Protein AF-X1GAB8-F1 (afdb_monomer_lite)

pLDDT: mean 91.6, std 5.5, range [60.47, 95.94]

Structure (mmCIF, N/CA/C/O backbone):
data_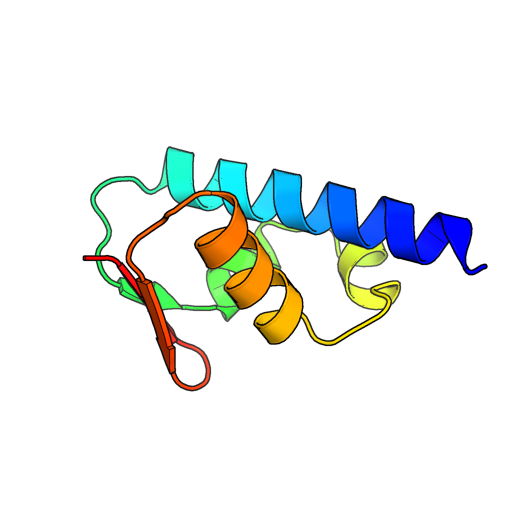AF-X1GAB8-F1
#
_entry.id   AF-X1GAB8-F1
#
loop_
_atom_site.group_PDB
_atom_site.id
_atom_site.type_symbol
_atom_site.label_atom_id
_atom_site.label_alt_id
_atom_site.label_comp_id
_atom_site.label_asym_id
_atom_site.label_entity_id
_atom_site.label_seq_id
_atom_site.pdbx_PDB_ins_code
_atom_site.Cartn_x
_atom_site.Cartn_y
_atom_site.Cartn_z
_atom_site.occupancy
_atom_site.B_iso_or_equiv
_atom_site.auth_seq_id
_atom_site.auth_comp_id
_atom_site.auth_asym_id
_atom_site.auth_atom_id
_atom_site.pdbx_PDB_model_num
ATOM 1 N N . ARG A 1 1 ? 13.998 -1.205 -17.693 1.00 60.47 1 ARG A N 1
ATOM 2 C CA . ARG A 1 1 ? 12.812 -2.044 -17.385 1.00 60.47 1 ARG A CA 1
ATOM 3 C C . ARG A 1 1 ? 12.796 -2.538 -15.938 1.00 60.47 1 ARG A C 1
AT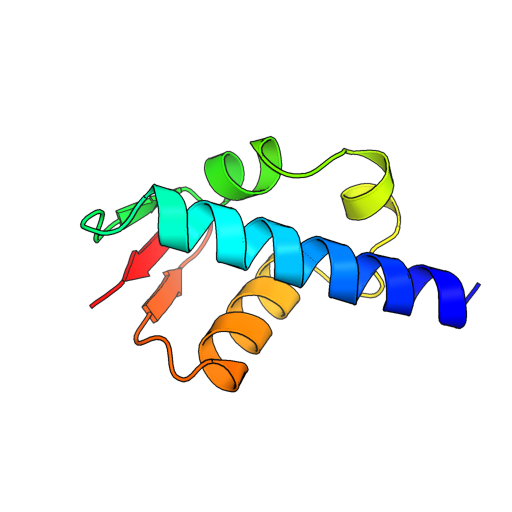OM 5 O O . ARG A 1 1 ? 12.117 -1.888 -15.164 1.00 60.47 1 ARG A O 1
ATOM 12 N N . LYS A 1 2 ? 13.541 -3.582 -15.516 1.00 65.81 2 LYS A N 1
ATOM 13 C CA . LYS A 1 2 ? 13.489 -4.050 -14.102 1.00 65.81 2 LYS A CA 1
ATOM 14 C C . LYS A 1 2 ? 13.834 -2.952 -13.081 1.00 65.81 2 LYS A C 1
ATOM 16 O O . LYS A 1 2 ? 13.062 -2.724 -12.167 1.00 65.81 2 LYS A O 1
ATOM 21 N N . GLN A 1 3 ? 14.915 -2.199 -13.297 1.00 80.50 3 GLN A N 1
ATOM 22 C CA . GLN A 1 3 ? 15.300 -1.103 -12.393 1.00 80.50 3 GLN A CA 1
ATOM 23 C C . GLN A 1 3 ? 14.255 0.020 -12.287 1.00 80.50 3 GLN A C 1
ATOM 25 O O . GLN A 1 3 ? 14.064 0.570 -11.212 1.00 80.50 3 GLN A O 1
ATOM 30 N N . GLU A 1 4 ? 13.563 0.367 -13.373 1.00 85.19 4 GLU A N 1
ATOM 31 C CA . GLU A 1 4 ? 12.557 1.442 -13.348 1.00 85.19 4 GLU A CA 1
ATOM 32 C C . GLU A 1 4 ? 11.307 1.033 -12.571 1.00 85.19 4 GLU A C 1
ATOM 34 O O . GLU A 1 4 ? 10.755 1.853 -11.842 1.00 85.19 4 GLU A O 1
ATOM 39 N N . ALA A 1 5 ? 10.885 -0.228 -12.700 1.00 87.81 5 ALA A N 1
ATOM 40 C CA . ALA A 1 5 ? 9.766 -0.764 -11.936 1.00 87.81 5 ALA A CA 1
ATOM 41 C C . ALA A 1 5 ? 10.080 -0.771 -10.430 1.00 87.81 5 ALA A C 1
ATOM 43 O O . ALA A 1 5 ? 9.266 -0.294 -9.644 1.00 87.81 5 ALA A O 1
ATOM 44 N N . GLU A 1 6 ? 11.291 -1.178 -10.035 1.00 90.88 6 GLU A N 1
ATOM 45 C CA . G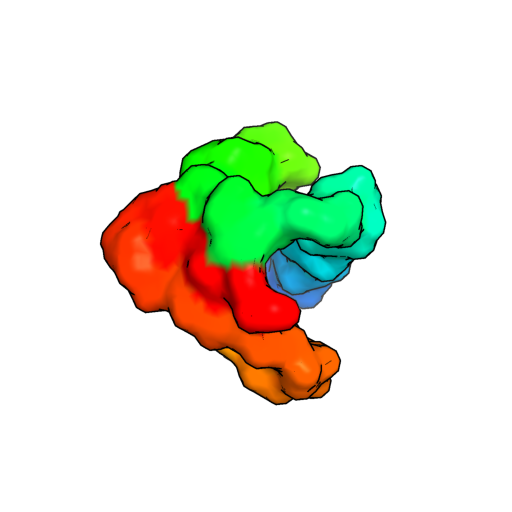LU A 1 6 ? 11.732 -1.098 -8.632 1.00 90.88 6 GLU A CA 1
ATOM 46 C C . GLU A 1 6 ? 11.792 0.351 -8.121 1.00 90.88 6 GLU A C 1
ATOM 48 O O . GLU A 1 6 ? 11.298 0.662 -7.040 1.00 90.88 6 GLU A O 1
ATOM 53 N N . ILE A 1 7 ? 12.299 1.290 -8.929 1.00 92.00 7 ILE A N 1
ATOM 54 C CA . ILE A 1 7 ? 12.274 2.722 -8.581 1.00 92.00 7 ILE A CA 1
ATOM 55 C C . ILE A 1 7 ? 10.830 3.212 -8.382 1.00 92.00 7 ILE A C 1
ATOM 57 O O . ILE A 1 7 ? 10.564 4.031 -7.499 1.00 92.00 7 ILE A O 1
ATOM 61 N N . ASN A 1 8 ? 9.885 2.745 -9.199 1.00 93.38 8 ASN A N 1
ATOM 62 C CA . ASN A 1 8 ? 8.477 3.097 -9.050 1.00 93.38 8 ASN A CA 1
ATOM 63 C C . ASN A 1 8 ? 7.854 2.467 -7.802 1.00 93.38 8 ASN A C 1
ATOM 65 O O . ASN A 1 8 ? 7.073 3.149 -7.139 1.00 93.38 8 ASN A O 1
ATOM 69 N N . LYS A 1 9 ? 8.226 1.233 -7.440 1.00 94.38 9 LYS A N 1
ATOM 70 C CA . LYS A 1 9 ? 7.833 0.600 -6.173 1.00 94.38 9 LYS A CA 1
ATOM 71 C C . LYS A 1 9 ? 8.271 1.446 -4.979 1.00 94.38 9 LYS A C 1
ATOM 73 O O . LYS A 1 9 ? 7.424 1.834 -4.178 1.00 94.38 9 LYS A O 1
ATOM 78 N N . GLU A 1 10 ? 9.535 1.856 -4.926 1.00 94.31 10 GLU A N 1
ATOM 79 C CA . GLU A 1 10 ? 10.055 2.698 -3.839 1.00 94.31 10 GLU A CA 1
ATOM 80 C C . GLU A 1 10 ? 9.380 4.078 -3.778 1.00 94.31 10 GLU A C 1
ATOM 82 O O . GLU A 1 10 ? 8.995 4.570 -2.713 1.00 94.31 10 GLU A O 1
ATOM 87 N N . LYS A 1 11 ? 9.130 4.701 -4.936 1.00 94.56 11 LYS A N 1
ATOM 88 C CA . LYS A 1 11 ? 8.354 5.950 -4.997 1.00 94.56 11 LYS A CA 1
ATOM 89 C C . LYS A 1 11 ? 6.914 5.755 -4.521 1.00 94.56 11 LYS A C 1
ATOM 91 O O . LYS A 1 11 ? 6.379 6.636 -3.848 1.00 94.56 11 LYS A O 1
ATOM 96 N N . CYS A 1 12 ? 6.286 4.636 -4.874 1.00 95.94 12 CYS A N 1
ATOM 97 C CA . CYS A 1 12 ? 4.941 4.279 -4.437 1.00 95.94 12 CYS A CA 1
ATOM 98 C C . CYS A 1 12 ? 4.897 4.143 -2.911 1.00 95.94 12 CYS A C 1
ATOM 100 O O . CYS A 1 12 ? 4.125 4.855 -2.268 1.00 95.94 12 CYS A O 1
ATOM 102 N N . LYS A 1 13 ? 5.805 3.345 -2.334 1.00 95.62 13 LYS A N 1
ATOM 103 C CA . LYS A 1 13 ? 5.993 3.196 -0.884 1.00 95.62 13 LYS A CA 1
ATOM 104 C C . LYS A 1 13 ? 6.144 4.550 -0.187 1.00 95.62 13 LYS A C 1
ATOM 106 O O . LYS A 1 13 ? 5.375 4.879 0.714 1.00 95.62 13 LYS A O 1
ATOM 111 N N . SER A 1 14 ? 7.048 5.402 -0.669 1.00 95.44 14 SER A N 1
ATOM 112 C CA . SER A 1 14 ? 7.263 6.743 -0.105 1.00 95.44 14 SER A CA 1
ATOM 113 C C . SER A 1 14 ? 5.988 7.605 -0.092 1.00 95.44 14 SER A C 1
ATOM 115 O O . SER A 1 14 ? 5.705 8.309 0.883 1.00 95.44 14 SER A O 1
ATOM 117 N N . LYS A 1 15 ? 5.170 7.536 -1.151 1.00 95.50 15 LYS A N 1
ATOM 118 C CA . LYS A 1 15 ? 3.899 8.273 -1.229 1.00 95.50 15 LYS A CA 1
ATOM 119 C C . LYS A 1 15 ? 2.831 7.702 -0.299 1.00 95.50 15 LYS A C 1
ATOM 121 O O . LYS A 1 15 ? 2.156 8.491 0.360 1.00 95.50 15 LYS A O 1
ATOM 126 N N . ILE A 1 16 ? 2.713 6.375 -0.214 1.00 95.25 16 ILE A N 1
ATOM 127 C CA . ILE A 1 16 ? 1.833 5.697 0.747 1.00 95.25 16 ILE A CA 1
ATOM 128 C C . ILE A 1 16 ? 2.198 6.141 2.164 1.00 95.25 16 ILE A C 1
ATOM 130 O O . ILE A 1 16 ? 1.338 6.635 2.887 1.00 95.25 16 ILE A O 1
ATOM 134 N N . PHE A 1 17 ? 3.478 6.059 2.533 1.00 93.44 17 PHE A N 1
ATOM 135 C CA . PHE A 1 17 ? 3.952 6.448 3.860 1.00 93.44 17 PHE A CA 1
ATOM 136 C C . PHE A 1 17 ? 3.599 7.902 4.189 1.00 93.44 17 PHE A C 1
ATOM 138 O O . PHE A 1 17 ? 3.021 8.189 5.237 1.00 93.44 17 PHE A O 1
ATOM 145 N N . LYS A 1 18 ? 3.855 8.829 3.255 1.00 94.50 18 LYS A N 1
ATOM 146 C CA . LYS A 1 18 ? 3.476 10.240 3.412 1.00 94.50 18 LYS A CA 1
ATOM 147 C C . LYS A 1 18 ? 1.965 10.416 3.599 1.00 94.50 18 LYS A C 1
ATOM 149 O O . LYS A 1 18 ? 1.547 11.242 4.413 1.00 94.50 18 LYS A O 1
ATOM 154 N N . TYR A 1 19 ? 1.148 9.673 2.852 1.00 94.75 19 TYR A N 1
ATOM 155 C CA . TYR A 1 19 ? -0.307 9.722 2.982 1.00 94.75 19 TYR A CA 1
ATOM 156 C C . TYR A 1 19 ? -0.756 9.255 4.369 1.00 94.75 19 TYR A C 1
ATOM 158 O O . TYR A 1 19 ? -1.523 9.967 5.018 1.00 94.75 19 TYR A O 1
ATOM 166 N N . LEU A 1 20 ? -0.249 8.110 4.840 1.00 92.44 20 LEU A N 1
ATOM 167 C CA . LEU A 1 20 ? -0.558 7.570 6.167 1.00 92.44 20 LEU A CA 1
ATOM 168 C C . LEU A 1 20 ? -0.132 8.540 7.273 1.00 92.44 20 LEU A C 1
ATOM 170 O O . LEU A 1 20 ? -0.923 8.827 8.165 1.00 92.44 20 LEU A O 1
ATOM 174 N N . PHE A 1 21 ? 1.063 9.126 7.160 1.00 91.50 21 PHE A N 1
ATOM 175 C CA . PHE A 1 21 ? 1.562 10.133 8.098 1.00 91.50 21 PHE A CA 1
ATOM 176 C C . PHE A 1 21 ? 0.667 11.383 8.150 1.00 91.50 21 PHE A C 1
ATOM 178 O O . PHE A 1 21 ? 0.332 11.879 9.219 1.00 91.50 21 PHE A O 1
ATOM 185 N N . THR A 1 22 ? 0.215 11.874 6.992 1.00 92.62 22 THR A N 1
ATOM 186 C CA . THR A 1 22 ? -0.674 13.051 6.913 1.00 92.62 22 THR A CA 1
ATOM 187 C C . THR A 1 22 ? -2.080 12.759 7.450 1.00 92.62 22 THR A C 1
ATOM 189 O O . THR A 1 22 ? -2.782 13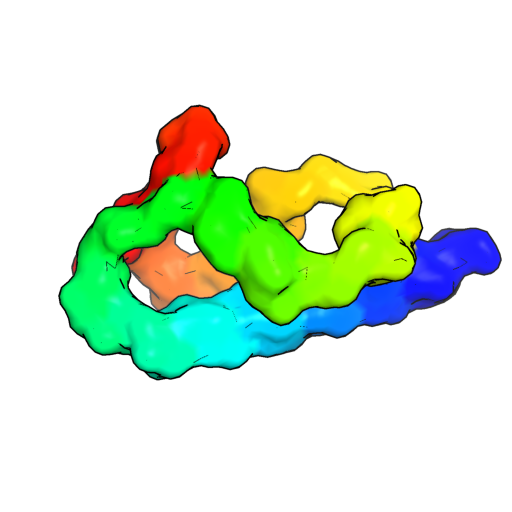.665 7.886 1.00 92.62 22 THR A O 1
ATOM 192 N N . ASN A 1 23 ? -2.503 11.494 7.409 1.00 91.31 23 ASN A N 1
ATOM 193 C CA . ASN A 1 23 ? -3.816 11.034 7.857 1.00 91.31 23 ASN A CA 1
ATOM 194 C C . ASN A 1 23 ? -3.740 10.280 9.195 1.00 91.31 23 ASN A C 1
ATOM 196 O O . ASN A 1 23 ? -4.616 9.462 9.491 1.00 91.31 23 ASN A O 1
ATOM 200 N N . GLN A 1 24 ? -2.711 10.553 10.003 1.00 84.56 24 GLN A N 1
ATOM 201 C CA . GLN A 1 24 ? -2.582 9.989 11.343 1.00 84.56 24 GLN A CA 1
ATOM 202 C C . GLN A 1 24 ? -3.841 10.264 12.173 1.00 84.56 24 GLN A C 1
ATOM 204 O O . GLN A 1 24 ? -4.419 11.349 12.128 1.00 84.56 24 GLN A O 1
ATOM 209 N N . GLY A 1 25 ? -4.292 9.242 12.901 1.00 86.50 25 GLY A N 1
ATOM 210 C CA . GLY A 1 25 ? -5.552 9.259 13.649 1.00 86.50 25 GLY A CA 1
ATOM 211 C C . GLY A 1 25 ? -6.744 8.649 12.903 1.00 86.50 25 GLY A C 1
ATOM 212 O O . GLY A 1 25 ? -7.739 8.311 13.543 1.00 86.50 25 GLY A O 1
ATOM 213 N N . LYS A 1 26 ? -6.658 8.424 11.582 1.00 92.19 26 LYS A N 1
ATOM 214 C CA . LYS A 1 26 ? -7.647 7.599 10.873 1.00 92.19 26 LYS A CA 1
ATOM 215 C C . LYS A 1 26 ? -7.322 6.121 11.057 1.00 92.19 26 LYS A C 1
ATOM 217 O O . LYS A 1 26 ? -6.296 5.651 10.584 1.00 92.19 26 LYS A O 1
ATOM 222 N N . LYS A 1 27 ? -8.236 5.385 11.688 1.00 91.69 27 LYS A N 1
ATOM 223 C CA . LYS A 1 27 ? -8.141 3.922 11.841 1.00 91.69 27 LYS A CA 1
ATOM 224 C C . LYS A 1 27 ? -8.644 3.144 10.628 1.00 91.69 27 LYS A C 1
ATOM 226 O O . LYS A 1 27 ? -8.416 1.947 10.520 1.00 91.69 27 LYS A O 1
ATOM 231 N N . HIS A 1 28 ? -9.350 3.816 9.724 1.00 94.06 28 HIS A N 1
ATOM 232 C CA . HIS A 1 28 ? -9.940 3.207 8.540 1.00 94.06 28 HIS A CA 1
ATOM 233 C C . HIS A 1 28 ? -9.738 4.114 7.334 1.00 94.06 28 HIS A C 1
ATOM 235 O O . HIS A 1 28 ? -10.043 5.309 7.382 1.00 94.06 28 HIS A O 1
ATOM 241 N N . ILE A 1 29 ? -9.158 3.557 6.276 1.00 94.88 29 ILE A N 1
ATOM 242 C CA . ILE A 1 29 ? -8.787 4.276 5.061 1.00 94.88 29 ILE A CA 1
ATOM 243 C C . ILE A 1 29 ? -9.138 3.395 3.866 1.00 94.88 29 ILE A C 1
ATOM 245 O O . ILE A 1 29 ? -8.742 2.237 3.804 1.00 94.88 29 ILE A O 1
ATOM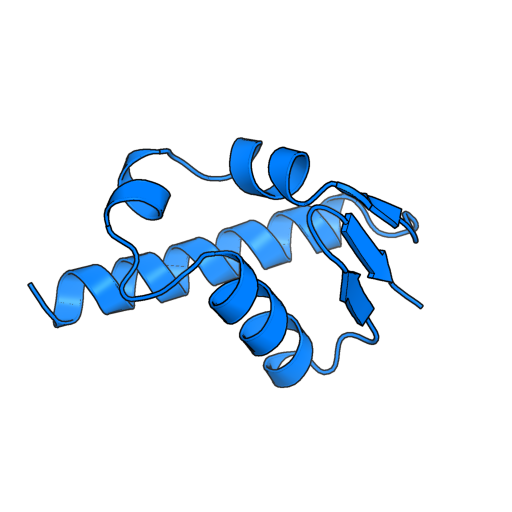 249 N N . GLN A 1 30 ? -9.830 3.943 2.871 1.00 95.38 30 GLN A N 1
ATOM 250 C CA . GLN A 1 30 ? -10.056 3.212 1.626 1.00 95.38 30 GLN A CA 1
ATOM 251 C C . GLN A 1 30 ? -8.776 3.201 0.781 1.00 95.38 30 GLN A C 1
ATOM 253 O O . GLN A 1 30 ? -8.181 4.248 0.520 1.00 95.38 30 GLN A O 1
ATOM 258 N N . VAL A 1 31 ? -8.366 2.030 0.301 1.00 94.12 31 VAL A N 1
ATOM 259 C CA . VAL A 1 31 ? -7.157 1.831 -0.512 1.00 94.12 31 VAL A CA 1
ATOM 260 C C . VAL A 1 31 ? -7.198 2.693 -1.777 1.00 94.12 31 VAL A C 1
ATOM 262 O O . VAL A 1 31 ? -6.186 3.291 -2.152 1.00 94.12 31 VAL A O 1
ATOM 265 N N . ARG A 1 32 ? -8.374 2.856 -2.400 1.00 93.38 32 ARG A N 1
ATOM 266 C CA . ARG A 1 32 ? -8.574 3.795 -3.517 1.00 93.38 32 ARG A CA 1
ATOM 267 C C . ARG A 1 32 ? -8.201 5.248 -3.194 1.00 93.38 32 ARG A C 1
ATOM 269 O O . ARG A 1 32 ? -7.711 5.946 -4.076 1.00 93.38 32 ARG A O 1
ATOM 276 N N . GLU A 1 33 ? -8.392 5.709 -1.958 1.00 93.69 33 GLU A N 1
ATOM 277 C CA . GLU A 1 33 ? -8.025 7.072 -1.543 1.00 93.69 33 GLU A CA 1
ATOM 278 C C . GLU A 1 33 ? -6.506 7.225 -1.429 1.00 93.69 33 GLU A C 1
ATOM 280 O O . GLU A 1 33 ? -5.951 8.246 -1.835 1.00 93.69 33 GLU A O 1
ATOM 285 N N . ILE A 1 34 ? -5.819 6.171 -0.978 1.00 94.06 34 ILE A N 1
ATOM 286 C CA . ILE A 1 34 ? -4.354 6.115 -0.981 1.00 94.06 34 ILE A CA 1
ATOM 287 C C . ILE A 1 34 ? -3.846 6.150 -2.426 1.00 94.06 34 ILE A C 1
ATOM 289 O O . ILE A 1 34 ? -2.988 6.970 -2.752 1.00 94.06 34 ILE A O 1
ATOM 293 N N . LYS A 1 35 ? -4.422 5.336 -3.324 1.00 93.38 35 LYS A N 1
ATOM 294 C CA . LYS A 1 35 ? -4.066 5.319 -4.756 1.00 93.38 35 LYS A CA 1
ATOM 295 C C . LYS A 1 35 ? -4.225 6.692 -5.410 1.00 93.38 35 LYS A C 1
ATOM 297 O O . LYS A 1 35 ? -3.336 7.109 -6.141 1.00 93.38 35 LYS A O 1
ATOM 302 N N . LYS A 1 36 ? -5.296 7.434 -5.107 1.00 93.12 36 LYS A N 1
ATOM 303 C CA . LYS A 1 36 ? -5.510 8.799 -5.632 1.00 93.12 36 LYS A CA 1
ATOM 304 C C . LYS A 1 36 ? -4.402 9.784 -5.246 1.00 93.12 36 LYS A C 1
ATOM 306 O O . LYS A 1 36 ? -4.192 10.763 -5.955 1.00 93.12 36 LYS A O 1
ATOM 311 N N . SER A 1 37 ? -3.685 9.539 -4.149 1.00 91.88 37 SER A N 1
ATOM 312 C CA . SER A 1 37 ? -2.559 10.383 -3.726 1.00 91.88 37 SER A CA 1
ATOM 313 C C . SER A 1 37 ? -1.260 10.128 -4.506 1.00 91.88 37 SER A C 1
ATOM 315 O O . SER A 1 37 ? -0.273 10.854 -4.339 1.00 91.88 37 SER A O 1
ATOM 317 N N . ILE A 1 38 ? -1.248 9.107 -5.367 1.00 93.62 38 ILE A N 1
ATOM 318 C CA . ILE A 1 38 ? -0.063 8.618 -6.065 1.00 93.62 38 ILE A CA 1
ATOM 319 C C . ILE A 1 38 ? -0.208 8.911 -7.563 1.00 93.62 38 ILE A C 1
ATOM 321 O O . ILE A 1 38 ? -1.231 8.585 -8.161 1.00 93.62 38 ILE A O 1
ATOM 325 N N . PRO A 1 39 ? 0.809 9.511 -8.208 1.00 93.81 39 PRO A N 1
ATOM 326 C CA . PRO A 1 39 ? 0.777 9.769 -9.644 1.00 93.81 39 PRO A CA 1
ATOM 327 C C . PRO A 1 39 ? 0.525 8.505 -10.482 1.00 93.81 39 PRO A C 1
ATOM 329 O O . PRO A 1 39 ? 1.242 7.513 -10.342 1.00 93.81 39 PRO A O 1
ATOM 332 N N . ASN A 1 40 ? -0.417 8.582 -11.430 1.00 91.12 40 ASN A N 1
ATOM 333 C CA . ASN A 1 40 ? -0.745 7.485 -12.353 1.00 91.12 40 ASN A CA 1
ATOM 334 C C . ASN A 1 40 ? 0.470 6.836 -13.044 1.00 91.12 40 ASN A C 1
ATOM 336 O O . ASN A 1 40 ? 0.495 5.608 -13.113 1.00 91.12 40 ASN A O 1
ATOM 340 N N . PRO A 1 41 ? 1.499 7.580 -13.507 1.00 91.69 41 PRO A N 1
ATOM 341 C CA . PRO A 1 41 ? 2.672 6.964 -14.130 1.00 91.69 41 PRO A CA 1
ATOM 342 C C . PRO A 1 41 ? 3.426 5.992 -13.216 1.00 91.69 41 PRO A C 1
ATOM 344 O O . PRO A 1 41 ? 4.052 5.063 -13.714 1.00 91.69 41 PRO A O 1
ATOM 347 N N . ILE A 1 42 ? 3.366 6.190 -11.894 1.00 92.06 42 ILE A N 1
ATOM 348 C CA . ILE A 1 42 ? 3.975 5.280 -10.917 1.00 92.06 42 ILE A CA 1
ATOM 349 C C . ILE A 1 42 ? 3.117 4.022 -10.798 1.00 92.06 42 ILE A C 1
ATOM 351 O O . ILE A 1 42 ? 3.643 2.926 -10.945 1.00 92.06 42 ILE A O 1
ATOM 355 N N . ILE A 1 43 ? 1.800 4.182 -10.605 1.00 90.81 43 ILE A N 1
ATOM 356 C CA . ILE A 1 43 ? 0.852 3.065 -10.443 1.00 90.81 43 ILE A CA 1
ATOM 357 C C . ILE A 1 43 ? 0.855 2.144 -11.671 1.00 90.81 43 ILE A C 1
ATOM 359 O O . ILE A 1 43 ? 0.831 0.926 -11.529 1.00 90.81 43 ILE A O 1
ATOM 363 N N . MET A 1 44 ? 0.901 2.716 -12.876 1.00 90.19 44 MET A N 1
ATOM 364 C CA . MET A 1 44 ? 0.891 1.951 -14.128 1.00 90.19 44 MET A CA 1
ATOM 365 C C . MET A 1 44 ? 2.177 1.155 -14.378 1.00 90.19 44 MET A C 1
ATOM 367 O O . MET A 1 44 ? 2.171 0.2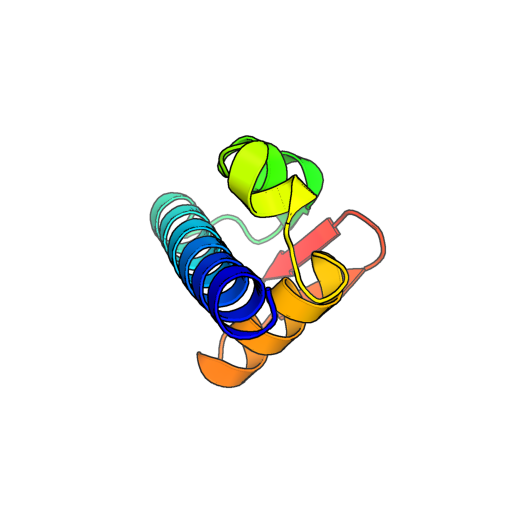50 -15.204 1.00 90.19 44 MET A O 1
ATOM 371 N N . ASN A 1 45 ? 3.269 1.487 -13.687 1.00 92.50 45 ASN A N 1
ATOM 372 C CA . ASN A 1 45 ? 4.585 0.880 -13.880 1.00 92.50 45 ASN A CA 1
ATOM 373 C C . ASN A 1 45 ? 5.110 0.239 -12.588 1.00 92.50 45 ASN A C 1
ATOM 375 O O . ASN A 1 45 ? 6.317 0.263 -12.327 1.00 92.50 45 ASN A O 1
ATOM 379 N N . LEU A 1 46 ? 4.199 -0.293 -11.770 1.00 92.06 46 LEU A N 1
ATOM 380 C CA . LEU A 1 46 ? 4.541 -1.084 -10.594 1.00 92.06 46 LEU A CA 1
ATOM 381 C C . LEU A 1 46 ? 4.979 -2.501 -11.000 1.00 92.06 46 LEU A C 1
ATOM 383 O O . LEU A 1 46 ? 4.431 -3.056 -11.954 1.00 92.06 46 LEU A O 1
ATOM 387 N N . PRO A 1 47 ? 5.942 -3.103 -10.282 1.00 90.06 47 PRO A N 1
ATOM 388 C CA . PRO A 1 47 ? 6.374 -4.476 -10.531 1.00 90.06 47 PRO A CA 1
ATOM 389 C C . PRO A 1 47 ? 5.359 -5.521 -10.034 1.00 90.06 47 PRO A C 1
ATOM 391 O O . PRO A 1 47 ? 5.407 -6.664 -10.479 1.00 90.06 47 PRO A O 1
ATOM 394 N N . GLU A 1 48 ? 4.441 -5.134 -9.145 1.00 91.50 48 GLU A N 1
ATOM 395 C CA . GLU A 1 48 ? 3.454 -6.004 -8.492 1.00 91.50 48 GLU A CA 1
ATOM 396 C C . GLU A 1 48 ? 2.157 -5.241 -8.161 1.00 91.50 48 GLU A C 1
ATOM 398 O O . GLU A 1 48 ? 2.028 -4.045 -8.458 1.00 91.50 48 GLU A O 1
ATOM 403 N N . HIS A 1 49 ? 1.165 -5.913 -7.565 1.00 92.12 49 HIS A N 1
ATOM 404 C CA . HIS A 1 49 ? -0.096 -5.258 -7.231 1.00 92.12 49 HIS A CA 1
ATOM 405 C C . HIS A 1 49 ? 0.081 -4.237 -6.104 1.00 92.12 49 HIS A C 1
ATOM 407 O O . HIS A 1 49 ? 0.808 -4.437 -5.137 1.00 92.12 49 HIS A O 1
ATOM 413 N N . PHE A 1 50 ? -0.671 -3.137 -6.189 1.00 93.38 50 PHE A N 1
ATOM 414 C CA . PHE A 1 50 ? -0.632 -2.071 -5.186 1.00 93.38 50 PHE A CA 1
ATOM 415 C C . PHE A 1 50 ? -0.851 -2.568 -3.749 1.00 93.38 50 PHE A C 1
ATOM 417 O O . PHE A 1 50 ? -0.236 -2.053 -2.819 1.00 93.38 50 PHE A O 1
ATOM 424 N N . ASN A 1 51 ? -1.749 -3.540 -3.567 1.00 93.19 51 ASN A N 1
ATOM 425 C CA . ASN A 1 51 ? -2.065 -4.074 -2.246 1.00 93.19 51 ASN A CA 1
ATOM 426 C C . ASN A 1 51 ? -0.874 -4.834 -1.647 1.00 93.19 51 ASN A C 1
ATOM 428 O O . ASN A 1 51 ? -0.662 -4.725 -0.445 1.00 93.19 51 ASN A O 1
ATOM 432 N N . ASP A 1 52 ? -0.082 -5.523 -2.471 1.00 94.19 52 ASP A N 1
ATOM 433 C CA . ASP A 1 52 ? 1.120 -6.232 -2.024 1.00 94.19 52 ASP A CA 1
ATOM 434 C C . ASP A 1 52 ? 2.168 -5.223 -1.539 1.00 94.19 52 ASP A C 1
ATOM 436 O O . ASP A 1 52 ? 2.654 -5.335 -0.418 1.00 94.19 52 ASP A O 1
ATOM 440 N N . ILE A 1 53 ? 2.391 -4.146 -2.307 1.00 94.56 53 ILE A N 1
ATOM 441 C CA . ILE A 1 53 ? 3.277 -3.033 -1.913 1.00 94.56 53 ILE A CA 1
ATOM 442 C C . ILE A 1 53 ? 2.810 -2.385 -0.606 1.00 94.56 53 ILE A C 1
ATOM 444 O O . ILE A 1 53 ? 3.628 -2.020 0.237 1.00 94.56 53 ILE A O 1
ATOM 448 N N . LEU A 1 54 ? 1.496 -2.204 -0.438 1.00 94.69 54 LEU A N 1
ATOM 449 C CA . LEU A 1 54 ? 0.929 -1.635 0.780 1.00 94.69 54 LEU A CA 1
ATOM 450 C C . LEU A 1 54 ? 1.179 -2.552 1.984 1.00 94.69 54 LEU A C 1
ATOM 452 O O . LEU A 1 54 ? 1.608 -2.062 3.021 1.00 94.69 54 LEU A O 1
ATOM 456 N N . VAL A 1 55 ? 0.940 -3.859 1.853 1.00 94.19 55 VAL A N 1
ATOM 457 C CA . VAL A 1 55 ? 1.193 -4.836 2.924 1.00 94.19 55 VAL A CA 1
ATOM 458 C C . VAL A 1 55 ? 2.679 -4.900 3.268 1.00 94.19 55 VAL A C 1
ATOM 460 O O . VAL A 1 55 ? 3.026 -4.832 4.445 1.00 94.19 55 VAL A O 1
ATOM 463 N N . GLU A 1 56 ? 3.547 -4.964 2.260 1.00 94.81 56 GLU A N 1
ATOM 464 C CA . GLU A 1 56 ? 5.000 -4.957 2.436 1.00 94.81 56 GLU A CA 1
ATOM 465 C C . GLU A 1 56 ? 5.457 -3.702 3.181 1.00 94.81 56 GLU A C 1
ATOM 467 O O . GLU A 1 56 ? 6.178 -3.799 4.167 1.00 94.81 56 GLU A O 1
ATOM 472 N N . LEU A 1 57 ? 4.963 -2.523 2.793 1.00 95.06 57 LEU A N 1
ATOM 473 C CA . LEU A 1 57 ? 5.282 -1.272 3.478 1.00 95.06 57 LEU A CA 1
ATOM 474 C C . LEU A 1 57 ? 4.853 -1.277 4.949 1.00 95.06 57 LEU A C 1
ATOM 476 O O . LEU A 1 57 ? 5.597 -0.777 5.796 1.00 95.06 57 LEU A O 1
ATOM 480 N N . LEU A 1 58 ? 3.661 -1.798 5.261 1.00 93.69 58 LEU A N 1
ATOM 481 C CA . LEU A 1 58 ? 3.183 -1.887 6.644 1.00 93.69 58 LEU A CA 1
ATOM 482 C C . LEU A 1 58 ? 4.100 -2.793 7.472 1.00 93.69 58 LEU A C 1
ATOM 484 O O . LEU A 1 58 ? 4.470 -2.427 8.585 1.00 93.69 58 LEU A O 1
ATOM 488 N N . GLN A 1 59 ? 4.515 -3.929 6.907 1.00 93.69 59 GLN A N 1
ATOM 489 C CA . GLN A 1 59 ? 5.440 -4.864 7.548 1.00 93.69 59 GLN A CA 1
ATOM 490 C C . GLN A 1 59 ? 6.833 -4.252 7.745 1.00 93.69 59 GLN A C 1
ATOM 492 O O . GLN A 1 59 ? 7.359 -4.286 8.852 1.00 93.69 59 GLN A O 1
ATOM 497 N N . GLU A 1 60 ? 7.410 -3.637 6.711 1.00 94.19 60 GLU A N 1
ATOM 498 C CA . GLU A 1 60 ? 8.743 -3.015 6.757 1.00 94.19 60 GLU A CA 1
ATOM 499 C C . GLU A 1 60 ? 8.843 -1.891 7.793 1.00 94.19 60 GLU A C 1
ATOM 501 O O . GLU A 1 60 ? 9.892 -1.693 8.403 1.00 94.19 60 GLU A O 1
ATOM 506 N N . ASN A 1 61 ? 7.753 -1.148 7.996 1.00 91.38 61 ASN A N 1
ATOM 507 C CA . ASN A 1 61 ? 7.712 -0.011 8.913 1.00 91.38 61 ASN A CA 1
ATOM 508 C C . ASN A 1 61 ? 7.108 -0.363 10.282 1.00 91.38 61 ASN A C 1
ATOM 510 O O . ASN A 1 61 ? 6.877 0.545 11.080 1.00 91.38 61 ASN A O 1
ATOM 514 N N . ASN A 1 62 ? 6.841 -1.647 10.563 1.00 91.38 62 ASN A N 1
ATOM 515 C CA . ASN A 1 62 ? 6.159 -2.111 11.778 1.00 91.38 62 ASN A CA 1
ATOM 516 C C . ASN A 1 62 ? 4.856 -1.336 12.074 1.00 91.38 62 ASN A C 1
ATOM 518 O O . ASN A 1 62 ? 4.556 -1.008 13.222 1.00 91.38 62 ASN A O 1
ATOM 522 N N . ILE A 1 63 ? 4.086 -1.014 11.031 1.00 91.12 63 ILE A N 1
ATOM 523 C CA . ILE A 1 63 ? 2.793 -0.342 11.161 1.00 91.12 63 ILE A CA 1
ATOM 524 C C . ILE A 1 63 ? 1.728 -1.414 11.388 1.00 91.12 63 ILE A C 1
ATOM 526 O O . ILE A 1 63 ? 1.440 -2.209 10.491 1.00 91.12 63 ILE A O 1
ATOM 530 N N . SER A 1 64 ? 1.112 -1.409 12.570 1.00 90.50 64 SER A N 1
ATOM 531 C CA . SER A 1 64 ? -0.012 -2.291 12.887 1.00 90.50 64 SER A CA 1
ATOM 532 C C . SER A 1 64 ? -1.223 -1.943 12.026 1.00 90.50 64 SER A C 1
ATOM 534 O O . SER A 1 64 ? -1.920 -0.951 12.253 1.00 90.50 64 SER A O 1
ATOM 536 N N . GLY A 1 65 ? -1.461 -2.757 11.003 1.00 90.50 65 GLY A N 1
ATOM 537 C CA . GLY A 1 65 ? -2.596 -2.588 10.119 1.00 90.50 65 GLY A CA 1
ATOM 538 C C . GLY A 1 65 ? -2.870 -3.801 9.245 1.00 90.50 65 GLY A C 1
ATOM 539 O O . GLY A 1 65 ? -2.022 -4.672 9.051 1.00 90.50 65 GLY A O 1
ATOM 540 N N . LYS A 1 66 ? -4.086 -3.855 8.707 1.00 92.88 66 LYS A N 1
ATOM 541 C CA . LYS A 1 66 ? -4.575 -4.949 7.872 1.00 92.88 66 LYS A CA 1
ATOM 542 C C . LYS A 1 66 ? -5.286 -4.407 6.644 1.00 92.88 66 LYS A C 1
ATOM 544 O O . LYS A 1 66 ? -6.169 -3.559 6.751 1.00 92.88 66 LYS A O 1
ATOM 549 N N . VAL A 1 67 ? -4.942 -4.951 5.482 1.00 93.06 67 VAL A N 1
ATOM 550 C CA . VAL A 1 67 ? -5.657 -4.692 4.229 1.00 93.06 67 VAL A CA 1
ATOM 551 C C . VAL A 1 67 ? -6.720 -5.775 4.037 1.00 93.06 67 VAL A C 1
ATOM 553 O O . VAL A 1 67 ? -6.405 -6.964 4.041 1.00 93.06 67 VAL A O 1
ATOM 556 N N . VAL A 1 68 ? -7.984 -5.379 3.881 1.00 91.75 68 VAL A N 1
ATOM 557 C CA . VAL A 1 68 ? -9.117 -6.269 3.588 1.00 91.75 68 VAL A CA 1
ATOM 558 C C . VAL A 1 68 ? -9.867 -5.708 2.383 1.00 91.75 68 VAL A C 1
ATOM 560 O O . VAL A 1 68 ? -10.559 -4.699 2.478 1.00 91.75 68 VAL A O 1
ATOM 563 N N . GLY A 1 69 ? -9.716 -6.348 1.223 1.00 89.44 69 GLY A N 1
ATOM 564 C CA . GLY A 1 69 ? -10.315 -5.864 -0.024 1.00 89.44 69 GLY A CA 1
ATOM 565 C C . GLY A 1 69 ? -9.762 -4.495 -0.445 1.00 89.44 69 GLY A C 1
ATOM 566 O O . GLY A 1 69 ? -8.573 -4.374 -0.743 1.00 89.44 69 GLY A O 1
ATOM 567 N N . ASP A 1 70 ? -10.632 -3.481 -0.485 1.00 92.81 70 ASP A N 1
ATOM 568 C CA . ASP A 1 70 ? -10.287 -2.082 -0.806 1.00 92.81 70 ASP A CA 1
ATOM 569 C C . ASP A 1 70 ? -10.180 -1.203 0.454 1.00 92.81 70 ASP A C 1
ATOM 571 O O . ASP A 1 70 ? -10.263 0.022 0.377 1.00 92.81 70 ASP A O 1
ATOM 575 N N . GLU A 1 71 ? -10.002 -1.807 1.630 1.00 94.12 71 GLU A N 1
ATOM 576 C CA . GLU A 1 71 ? -9.936 -1.098 2.908 1.00 94.12 71 GLU A CA 1
ATOM 577 C C . GLU A 1 71 ? -8.656 -1.428 3.678 1.00 94.12 71 GLU A C 1
ATOM 579 O O . GLU A 1 71 ? -8.208 -2.573 3.726 1.00 94.12 71 GLU A O 1
ATOM 584 N N . LEU A 1 72 ? -8.068 -0.400 4.284 1.00 94.50 72 LEU A N 1
ATOM 585 C CA . LEU A 1 72 ? -6.946 -0.466 5.207 1.00 94.50 72 LEU A CA 1
ATOM 586 C C . LEU A 1 72 ? -7.447 -0.117 6.610 1.00 94.50 72 LEU A C 1
ATOM 588 O O . LEU A 1 72 ? -7.964 0.978 6.843 1.00 94.50 72 LEU A O 1
ATOM 592 N N . PHE A 1 73 ? -7.241 -1.042 7.537 1.00 93.94 73 PHE A N 1
ATOM 593 C CA . PHE A 1 73 ? -7.490 -0.878 8.963 1.00 93.94 73 PHE A CA 1
ATOM 594 C C . PHE A 1 73 ? -6.153 -0.649 9.666 1.00 93.94 73 PHE A C 1
ATOM 596 O O . PHE A 1 73 ? -5.223 -1.416 9.443 1.00 93.94 73 PHE A O 1
ATOM 603 N N . LEU A 1 74 ? -6.051 0.396 10.481 1.00 91.69 74 LEU A N 1
ATOM 604 C CA . LEU A 1 74 ? -4.880 0.729 11.296 1.00 91.69 74 LEU A CA 1
ATOM 605 C C . LEU A 1 74 ? -5.270 0.625 12.774 1.00 91.69 74 LEU A C 1
ATOM 607 O O . LEU A 1 74 ? -6.366 1.060 13.144 1.00 91.69 74 LEU A O 1
ATOM 611 N N . GLU A 1 75 ? -4.398 0.041 13.598 1.00 83.31 75 GLU A N 1
ATOM 612 C CA . GLU A 1 75 ? -4.647 -0.176 15.035 1.00 83.31 75 GLU A CA 1
ATOM 613 C C . GLU A 1 75 ? -4.302 1.044 15.899 1.00 83.31 75 GLU A C 1
ATOM 615 O O . GLU A 1 75 ? -3.216 1.635 15.715 1.00 83.31 75 GLU A O 1
#

Secondary structure (DSSP, 8-state):
-HHHHHHHHHHHHHHHHHHHHHTTT-SEEEHHHHHHTS-HHHHTT-SS-HHHHHHHHHHHTT--EEEETTEEEE-

Radius of gyration: 11.78 Å; chains: 1; bounding box: 26×19×32 Å

Foldseek 3Di:
DVVVQVVLLVLLLVQLVVVCVVVPPDQKDFQVVSVVSHDPVSCVSHPDHSVVSVVVSCVVVVFAWDDDPRMIGGD

Sequence (75 aa):
RKQEAEINKEKCKSKIFKYLFTNQGKKHIQVREIKKSIPNPIIMNLPEHFNDILVELLQENNISGKVVGDELFLE

Organism: NCBI:txid412755